Protein AF-A0A822Y7L5-F1 (afdb_monomer_lite)

Secondary structure (DSSP, 8-state):
----TTB--TT-SS--HHHHHHHHHHHHH-TT-HHHHHHHHHHHHHHHHHHHTTPPP-B-

Radius of gyration: 12.11 Å; chains: 1; bounding box: 29×20×29 Å

InterPro domains:
  IPR002020 Citrate synthase [PF00285] (2-53)
  IPR002020 Citrate synthase [PTHR11739] (2-56)
  IPR016143 Citrate synthase-like, small alpha subdomain [G3DSA:1.10.230.10] (2-56)
  IPR019810 Citrate synthase active site [PS00480] (6-18)
  IPR036969 Citrate synthase superfamily [SSF48256] (2-55)

pLDDT: mean 75.65, std 11.79, range [49.38, 89.19]

Foldseek 3Di:
DDDDPQWFPQPDQDEDVVVVVVLVVCVVPPVPDPVNVVVVVCVVPVVVVCVVVVGGTYRD

Structure (mmCIF, N/CA/C/O backbone):
data_AF-A0A822Y7L5-F1
#
_entry.id   AF-A0A822Y7L5-F1
#
loop_
_atom_site.group_PDB
_atom_site.id
_atom_site.type_symbol
_atom_site.label_atom_id
_atom_site.label_alt_id
_atom_site.label_comp_id
_atom_site.label_asym_id
_atom_site.label_entity_id
_atom_site.label_seq_id
_atom_site.pdbx_PDB_ins_code
_atom_site.Cartn_x
_atom_site.Cartn_y
_atom_site.Cartn_z
_atom_site.occupancy
_atom_site.B_iso_or_equiv
_atom_site.auth_seq_id
_atom_site.auth_comp_id
_atom_site.auth_asym_id
_atom_site.auth_atom_id
_atom_site.pdbx_PDB_model_num
ATOM 1 N N . MET A 1 1 ? -13.637 -12.890 14.544 1.00 49.38 1 MET A N 1
ATOM 2 C CA . MET A 1 1 ? -13.669 -11.699 13.668 1.00 49.38 1 MET A CA 1
ATOM 3 C C . MET A 1 1 ? -12.596 -11.888 12.612 1.00 49.38 1 MET A C 1
ATOM 5 O O . MET A 1 1 ? -11.433 -11.968 12.983 1.00 49.38 1 MET A O 1
ATOM 9 N N . GLN A 1 2 ? -12.962 -12.061 11.340 1.00 58.91 2 GLN A N 1
ATOM 10 C CA . GLN A 1 2 ? -11.960 -12.088 10.274 1.00 58.91 2 GLN A CA 1
ATOM 11 C C . GLN A 1 2 ? -11.352 -10.691 10.156 1.00 58.91 2 GLN A C 1
ATOM 13 O O . GLN A 1 2 ? -12.067 -9.693 10.057 1.00 58.91 2 GLN A O 1
ATOM 18 N N . VAL A 1 3 ? -10.031 -10.628 10.255 1.00 59.97 3 VAL A N 1
ATOM 19 C CA . VAL A 1 3 ? -9.239 -9.410 10.110 1.00 59.97 3 VAL A CA 1
ATOM 20 C C . VAL A 1 3 ? -8.341 -9.591 8.902 1.00 59.97 3 VAL A C 1
ATOM 22 O O . VAL A 1 3 ? -7.841 -10.690 8.667 1.00 59.97 3 VAL A O 1
ATOM 25 N N . VAL A 1 4 ? -8.168 -8.529 8.121 1.00 66.06 4 VAL A N 1
ATOM 26 C CA . VAL A 1 4 ? -7.205 -8.540 7.022 1.00 66.06 4 VAL A CA 1
ATOM 27 C C . VAL A 1 4 ? -5.810 -8.478 7.656 1.00 66.06 4 VAL A C 1
ATOM 29 O O . VAL A 1 4 ? -5.527 -7.509 8.367 1.00 66.06 4 VAL A O 1
ATOM 32 N N . PRO A 1 5 ? -4.947 -9.493 7.459 1.00 66.75 5 PRO A N 1
ATOM 33 C CA . PRO A 1 5 ? -3.587 -9.470 7.982 1.00 66.75 5 PRO A CA 1
ATOM 34 C C . PRO A 1 5 ? -2.852 -8.232 7.466 1.00 66.75 5 PRO A C 1
ATOM 36 O O . PRO A 1 5 ? -2.969 -7.881 6.293 1.00 66.75 5 PRO A O 1
ATOM 39 N N . GLY A 1 6 ? -2.129 -7.548 8.348 1.00 66.75 6 GLY A N 1
ATOM 40 C CA . GLY A 1 6 ? -1.414 -6.322 8.003 1.00 66.75 6 GLY A CA 1
ATOM 41 C C . GLY A 1 6 ? -2.244 -5.042 8.076 1.0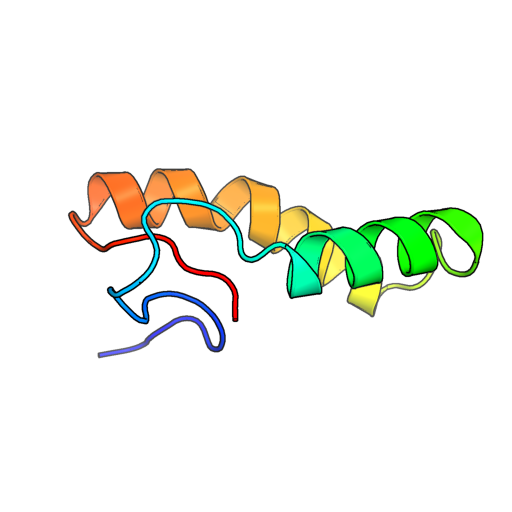0 66.75 6 GLY A C 1
ATOM 42 O O . GLY A 1 6 ? -1.641 -3.991 7.973 1.00 66.75 6 GLY A O 1
ATOM 43 N N . TYR A 1 7 ? -3.562 -5.082 8.323 1.00 66.94 7 TYR A N 1
ATOM 44 C CA . TYR A 1 7 ? -4.394 -3.885 8.518 1.00 66.94 7 TYR A CA 1
ATOM 45 C C . TYR A 1 7 ? -4.984 -3.833 9.935 1.00 66.94 7 TYR A C 1
ATOM 47 O O . TYR A 1 7 ? -5.502 -4.830 10.435 1.00 66.94 7 TYR A O 1
ATOM 55 N N . GLY A 1 8 ? -4.984 -2.656 10.572 1.00 62.09 8 GLY A N 1
ATOM 56 C CA . GLY A 1 8 ? -5.777 -2.423 11.791 1.00 62.09 8 GLY A CA 1
ATOM 57 C C . GLY A 1 8 ? -5.008 -2.288 13.106 1.00 62.09 8 GLY A C 1
ATOM 58 O O . GLY A 1 8 ? -5.637 -2.264 14.162 1.00 62.09 8 GLY A O 1
ATOM 59 N N . HIS A 1 9 ? -3.677 -2.158 13.080 1.00 62.78 9 HIS A N 1
ATOM 60 C CA . HIS A 1 9 ? -2.924 -1.749 14.271 1.00 62.78 9 HIS A CA 1
ATOM 61 C C . 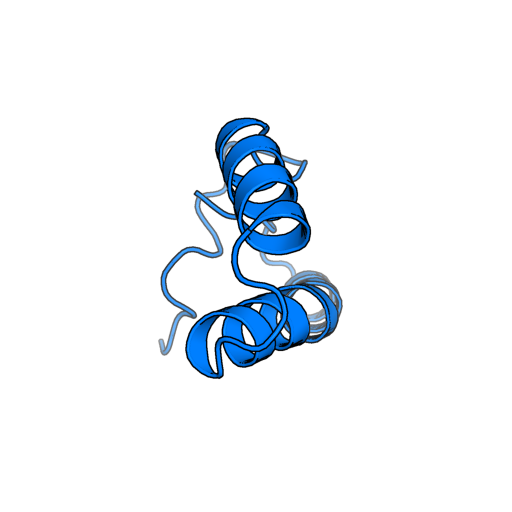HIS A 1 9 ? -3.126 -0.245 14.502 1.00 62.78 9 HIS A C 1
ATOM 63 O O . HIS A 1 9 ? -2.468 0.584 13.884 1.00 62.78 9 HIS A O 1
ATOM 69 N N . GLY A 1 10 ? -4.090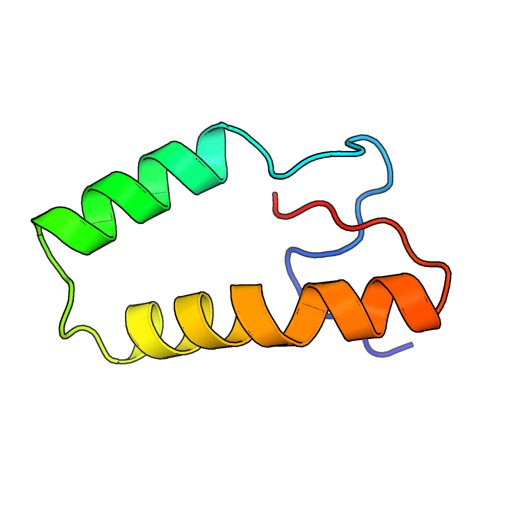 0.106 15.358 1.00 52.34 10 GLY A N 1
ATOM 70 C CA . GLY A 1 10 ? -4.644 1.456 15.558 1.00 52.34 10 GLY A CA 1
ATOM 71 C C . GLY A 1 10 ? -3.715 2.524 16.150 1.00 52.34 10 GLY A C 1
ATOM 72 O O . GLY A 1 10 ? -4.188 3.409 16.857 1.00 52.34 10 GLY A O 1
ATOM 73 N N . VAL A 1 11 ? -2.414 2.454 15.880 1.00 53.34 11 VAL A N 1
ATOM 74 C CA . VAL A 1 11 ? -1.413 3.418 16.349 1.00 53.34 11 VAL A CA 1
ATOM 75 C C . VAL A 1 11 ? -1.118 4.482 15.286 1.00 53.34 11 VAL A C 1
ATOM 77 O O . VAL A 1 11 ? -0.962 5.654 15.625 1.00 53.34 11 VAL A O 1
ATOM 80 N N . LEU A 1 12 ? -1.099 4.121 13.997 1.00 57.81 12 LEU A N 1
ATOM 81 C CA . LEU A 1 12 ? -0.823 5.058 12.904 1.00 57.81 12 LEU A CA 1
ATOM 82 C C . LEU A 1 12 ? -2.113 5.463 12.182 1.00 57.81 12 LEU A C 1
ATOM 84 O O . LEU A 1 12 ? -2.929 4.629 11.809 1.00 57.81 12 LEU A O 1
ATOM 88 N N . ARG A 1 13 ? -2.285 6.775 11.975 1.00 62.38 13 ARG A N 1
ATOM 89 C CA . ARG A 1 13 ? -3.409 7.374 11.222 1.00 62.38 13 ARG A CA 1
ATOM 90 C C . ARG A 1 13 ? -3.131 7.495 9.718 1.00 62.38 13 ARG A C 1
ATOM 92 O O . ARG A 1 13 ? -3.940 8.054 8.984 1.00 62.38 13 ARG A O 1
ATOM 99 N N . LYS A 1 14 ? -1.947 7.063 9.283 1.00 67.25 14 LYS A N 1
ATOM 100 C CA . LYS A 1 14 ? -1.433 7.157 7.915 1.00 67.25 14 LYS A CA 1
ATOM 101 C C . LYS A 1 14 ? -0.733 5.848 7.563 1.00 67.25 14 LYS A C 1
ATOM 103 O O . LYS A 1 14 ? -0.311 5.123 8.460 1.00 67.25 14 LYS A O 1
ATOM 108 N N . THR A 1 15 ? -0.595 5.580 6.268 1.00 68.06 15 THR A N 1
ATOM 109 C CA . THR A 1 15 ? 0.198 4.460 5.752 1.00 68.06 15 THR A CA 1
ATOM 110 C C . THR A 1 15 ? 1.616 4.507 6.319 1.00 68.06 15 THR A C 1
ATOM 112 O O . THR A 1 15 ? 2.233 5.575 6.337 1.00 68.06 15 THR A O 1
ATOM 115 N N . ASP A 1 16 ? 2.120 3.370 6.799 1.00 78.00 16 ASP A N 1
ATOM 116 C CA . ASP A 1 16 ? 3.459 3.291 7.374 1.00 78.00 16 ASP A CA 1
ATOM 117 C C . ASP A 1 16 ? 4.518 3.599 6.296 1.00 78.00 16 ASP A C 1
ATOM 119 O O . ASP A 1 16 ? 4.470 3.019 5.205 1.00 78.00 16 ASP A O 1
ATOM 123 N N . PRO A 1 17 ? 5.485 4.496 6.565 1.00 79.31 17 PRO A N 1
ATOM 124 C CA . PRO A 1 17 ? 6.544 4.816 5.609 1.00 79.31 17 PRO A CA 1
ATOM 125 C C . PRO A 1 17 ? 7.357 3.585 5.172 1.00 79.31 17 PRO A C 1
ATOM 127 O O . PRO A 1 17 ? 7.846 3.549 4.044 1.00 79.31 17 PRO A O 1
ATOM 130 N N . ARG A 1 18 ? 7.458 2.544 6.008 1.00 83.38 18 ARG A N 1
ATOM 131 C CA . ARG A 1 18 ? 8.137 1.278 5.686 1.00 83.38 18 ARG A CA 1
ATOM 132 C C . ARG A 1 18 ? 7.417 0.504 4.582 1.00 83.38 18 ARG A C 1
ATOM 134 O O . ARG A 1 18 ? 8.084 -0.133 3.766 1.00 83.38 18 ARG A O 1
ATOM 141 N N . TYR A 1 19 ? 6.086 0.571 4.531 1.00 82.94 19 TYR A N 1
ATOM 142 C CA . TYR A 1 19 ? 5.303 -0.015 3.441 1.00 82.94 19 TYR A CA 1
ATOM 143 C C . TYR A 1 19 ? 5.511 0.765 2.139 1.00 82.94 19 TYR A C 1
ATOM 145 O O . TYR A 1 19 ? 5.702 0.166 1.081 1.00 82.94 19 TYR A O 1
ATOM 153 N N . THR A 1 20 ? 5.544 2.099 2.209 1.00 82.81 20 THR A N 1
ATOM 154 C CA . THR A 1 20 ? 5.768 2.958 1.035 1.00 82.81 20 THR A CA 1
ATOM 155 C C . THR A 1 20 ? 7.114 2.665 0.373 1.00 82.81 20 THR A C 1
ATOM 157 O O . THR A 1 20 ? 7.154 2.442 -0.835 1.00 82.81 20 THR A O 1
ATOM 160 N N . CYS A 1 21 ? 8.194 2.545 1.154 1.00 86.44 21 CYS A N 1
ATOM 161 C CA . CYS A 1 21 ? 9.516 2.186 0.629 1.00 86.44 21 CYS A CA 1
ATOM 162 C C . CYS A 1 21 ? 9.519 0.818 -0.078 1.00 86.44 21 CYS A C 1
ATOM 164 O O . CYS A 1 21 ? 10.103 0.673 -1.152 1.00 86.44 21 CYS A O 1
ATOM 166 N N . GLN A 1 22 ? 8.846 -0.186 0.496 1.00 85.06 22 GLN A N 1
ATOM 167 C CA . GLN A 1 22 ? 8.747 -1.523 -0.104 1.00 85.06 22 GLN A CA 1
ATOM 168 C C . GLN A 1 22 ? 7.928 -1.508 -1.397 1.00 85.06 22 GLN A C 1
ATOM 170 O O . GLN A 1 22 ? 8.308 -2.143 -2.381 1.00 85.06 22 GLN A O 1
ATOM 175 N N . ARG A 1 23 ? 6.836 -0.739 -1.428 1.00 85.44 23 ARG A N 1
ATOM 176 C CA . ARG A 1 23 ? 6.013 -0.565 -2.626 1.00 85.44 23 ARG A CA 1
ATOM 177 C C . ARG A 1 23 ? 6.787 0.126 -3.746 1.00 85.44 23 ARG A C 1
ATOM 179 O O . ARG A 1 23 ? 6.707 -0.313 -4.886 1.00 85.44 23 ARG A O 1
ATOM 186 N N . GLU A 1 24 ? 7.541 1.178 -3.442 1.00 88.06 24 GLU A N 1
ATOM 187 C CA . GLU A 1 24 ? 8.367 1.878 -4.433 1.00 88.06 24 GLU A CA 1
ATOM 188 C C . GLU A 1 24 ? 9.457 0.980 -5.025 1.00 88.06 24 GLU A C 1
ATOM 190 O O . GLU A 1 24 ? 9.726 1.047 -6.225 1.00 88.06 24 GLU A O 1
ATOM 195 N N . PHE A 1 25 ? 10.062 0.117 -4.207 1.00 88.56 25 PHE A N 1
ATOM 196 C CA . PHE A 1 25 ? 11.024 -0.878 -4.675 1.00 88.56 25 PHE A CA 1
ATOM 197 C C . PHE A 1 25 ? 10.359 -1.924 -5.582 1.00 88.56 25 PHE A C 1
ATOM 199 O O . PHE A 1 25 ? 10.843 -2.188 -6.683 1.00 88.56 25 PHE A O 1
ATOM 206 N N . ALA A 1 26 ? 9.215 -2.471 -5.161 1.00 86.25 26 ALA A N 1
ATOM 207 C CA . ALA A 1 26 ? 8.472 -3.463 -5.934 1.00 86.25 26 ALA A CA 1
ATOM 208 C C . ALA A 1 26 ? 7.965 -2.901 -7.274 1.00 86.25 26 ALA A C 1
ATOM 210 O O . ALA A 1 26 ? 8.075 -3.572 -8.293 1.00 86.25 26 ALA A O 1
ATOM 211 N N . LEU A 1 27 ? 7.523 -1.639 -7.318 1.00 86.38 27 LEU A N 1
ATOM 212 C CA . LEU A 1 27 ? 7.129 -0.971 -8.566 1.00 86.38 27 LEU A CA 1
ATOM 213 C C . LEU A 1 27 ? 8.288 -0.819 -9.559 1.00 86.38 27 LEU A C 1
ATOM 215 O O . LEU A 1 27 ? 8.066 -0.865 -10.766 1.00 86.38 27 LEU A O 1
ATOM 219 N N . LYS A 1 28 ? 9.514 -0.617 -9.066 1.00 89.19 28 LYS A N 1
ATOM 220 C CA . LYS A 1 28 ? 10.700 -0.406 -9.911 1.00 89.19 28 LYS A CA 1
ATOM 221 C C . LYS A 1 28 ? 11.320 -1.701 -10.423 1.00 89.19 28 LYS A C 1
ATOM 223 O O . LYS A 1 28 ? 11.971 -1.677 -11.463 1.00 89.19 28 LYS A O 1
ATOM 228 N N . HIS A 1 29 ? 11.183 -2.799 -9.685 1.00 87.06 29 HIS A N 1
ATOM 229 C CA . HIS A 1 29 ? 11.910 -4.035 -9.984 1.00 87.06 29 HIS A CA 1
ATOM 230 C C . HIS A 1 29 ? 11.016 -5.235 -10.287 1.00 87.06 29 HIS A C 1
ATOM 232 O O . HIS A 1 29 ? 11.474 -6.160 -10.950 1.00 87.06 29 HIS A O 1
ATOM 238 N N . LEU A 1 30 ? 9.772 -5.244 -9.804 1.00 84.62 30 LEU A N 1
ATOM 239 C CA . LEU A 1 30 ? 8.878 -6.405 -9.833 1.00 84.62 30 LEU A CA 1
ATOM 240 C C . LEU A 1 30 ? 7.403 -6.004 -10.096 1.00 84.62 30 LEU A C 1
ATOM 242 O O . LEU A 1 30 ? 6.516 -6.438 -9.358 1.00 84.62 30 LEU A O 1
ATOM 246 N N . PRO A 1 31 ? 7.095 -5.170 -11.113 1.00 82.88 31 PRO A N 1
ATOM 247 C CA . PRO A 1 31 ? 5.725 -4.699 -11.342 1.00 82.88 31 PRO A CA 1
ATOM 248 C C . PRO A 1 31 ? 4.765 -5.808 -11.809 1.00 82.88 31 PRO A C 1
ATOM 250 O O . PRO A 1 31 ? 3.567 -5.751 -11.525 1.00 82.88 31 PRO A O 1
ATOM 253 N N . ASP A 1 32 ? 5.286 -6.826 -12.496 1.00 86.06 32 ASP A N 1
ATOM 254 C CA . ASP A 1 32 ? 4.495 -7.916 -13.080 1.00 86.06 32 ASP A CA 1
ATOM 255 C C . ASP A 1 32 ? 4.295 -9.107 -12.134 1.00 86.06 32 ASP A C 1
ATOM 257 O O . ASP A 1 32 ? 3.666 -10.098 -12.507 1.00 86.06 32 ASP A O 1
ATOM 261 N N . ASP A 1 33 ? 4.808 -9.028 -10.903 1.00 88.81 33 ASP A N 1
ATOM 262 C CA . ASP A 1 33 ? 4.631 -10.106 -9.940 1.00 88.81 33 ASP A CA 1
ATOM 263 C C . ASP A 1 33 ? 3.150 -10.209 -9.502 1.00 88.81 33 ASP A C 1
ATOM 265 O O . ASP A 1 33 ? 2.552 -9.224 -9.044 1.00 88.81 33 ASP A O 1
ATOM 269 N N . PRO A 1 34 ? 2.519 -11.390 -9.623 1.00 87.56 34 PRO A N 1
ATOM 270 C CA . PRO A 1 34 ? 1.099 -11.557 -9.325 1.00 87.56 34 PRO A CA 1
ATOM 271 C C . PRO A 1 34 ? 0.764 -11.332 -7.842 1.00 87.56 34 PRO A C 1
ATOM 273 O O . PRO A 1 34 ? -0.350 -10.900 -7.529 1.00 87.56 34 PRO A O 1
ATOM 276 N N . LEU A 1 35 ? 1.705 -11.573 -6.919 1.00 84.94 35 LEU A N 1
ATOM 277 C CA . LEU A 1 35 ? 1.512 -11.275 -5.498 1.00 84.94 35 LEU A CA 1
ATOM 278 C C . LEU A 1 35 ? 1.575 -9.766 -5.260 1.00 84.94 35 LEU A C 1
ATOM 280 O O . LEU A 1 35 ? 0.740 -9.231 -4.528 1.00 84.94 35 LEU A O 1
ATOM 284 N N . PHE A 1 36 ? 2.495 -9.058 -5.919 1.00 86.19 36 PHE A N 1
ATOM 285 C CA . PHE A 1 36 ? 2.552 -7.598 -5.851 1.00 86.19 36 PHE A CA 1
ATOM 286 C C . PHE A 1 36 ? 1.265 -6.948 -6.380 1.00 86.19 36 PHE A C 1
ATOM 288 O O . PHE A 1 36 ? 0.706 -6.058 -5.732 1.00 86.19 36 PHE A O 1
ATOM 295 N N . GLN A 1 37 ? 0.728 -7.433 -7.501 1.00 87.38 37 GLN A N 1
ATOM 296 C CA . GLN A 1 37 ? -0.546 -6.946 -8.035 1.00 87.38 37 GLN A CA 1
ATOM 297 C C . GLN A 1 37 ? -1.712 -7.176 -7.065 1.00 87.38 37 GLN A C 1
ATOM 299 O O . GLN A 1 37 ? -2.570 -6.301 -6.914 1.00 87.38 37 GLN A O 1
ATOM 304 N N . LEU A 1 38 ? -1.744 -8.324 -6.379 1.00 87.31 38 LEU A N 1
ATOM 305 C CA . LEU A 1 38 ? -2.747 -8.613 -5.354 1.00 87.31 38 LEU A CA 1
ATOM 306 C C . LEU A 1 38 ? -2.642 -7.635 -4.176 1.00 87.31 38 LEU A C 1
ATOM 308 O O . LEU A 1 38 ? -3.650 -7.062 -3.761 1.00 87.31 38 LEU A O 1
ATOM 312 N N . VAL A 1 39 ? -1.430 -7.401 -3.668 1.00 85.00 39 VAL A N 1
ATOM 313 C CA . VAL A 1 39 ? -1.173 -6.457 -2.567 1.00 85.00 39 VAL A CA 1
ATOM 314 C C . VAL A 1 39 ? -1.525 -5.022 -2.973 1.00 85.00 39 VAL A C 1
ATOM 316 O O . VAL A 1 39 ? -2.150 -4.298 -2.196 1.00 85.00 39 VAL A O 1
ATOM 319 N N . SER A 1 40 ? -1.210 -4.620 -4.207 1.00 86.00 40 SER A N 1
ATOM 320 C CA . SER A 1 40 ? -1.565 -3.302 -4.743 1.00 86.00 40 SER A CA 1
ATOM 321 C C . SER A 1 40 ? -3.082 -3.101 -4.805 1.00 86.00 40 SER A C 1
ATOM 323 O O . SER A 1 40 ? -3.583 -2.079 -4.338 1.00 86.00 40 SER A O 1
ATOM 325 N N . LYS A 1 41 ? -3.829 -4.104 -5.289 1.00 86.81 41 LYS A N 1
ATOM 326 C CA . LYS A 1 41 ? -5.302 -4.078 -5.316 1.00 86.81 41 LYS A CA 1
ATOM 327 C C . LYS A 1 41 ? -5.905 -4.045 -3.910 1.00 86.81 41 LYS A C 1
ATOM 329 O O . LYS A 1 41 ? -6.849 -3.298 -3.663 1.00 86.81 41 LYS A O 1
ATOM 334 N N . LEU A 1 42 ? -5.349 -4.808 -2.964 1.00 84.38 42 LEU A N 1
ATOM 335 C CA . LEU A 1 42 ? -5.778 -4.764 -1.562 1.00 84.38 42 LEU A CA 1
ATOM 336 C C . LEU A 1 42 ? -5.589 -3.368 -0.962 1.00 84.38 42 LEU A C 1
ATOM 338 O O . LEU A 1 42 ? -6.476 -2.884 -0.266 1.00 84.38 42 LEU A O 1
ATOM 342 N N . TYR A 1 43 ? -4.481 -2.696 -1.277 1.00 83.19 43 TYR A N 1
ATOM 343 C CA . TYR A 1 43 ? -4.235 -1.329 -0.821 1.00 83.19 43 TYR A CA 1
ATOM 344 C C . TYR A 1 43 ? -5.268 -0.317 -1.331 1.00 83.19 43 TYR A C 1
ATOM 346 O O . TYR A 1 43 ? -5.517 0.670 -0.653 1.00 83.19 43 TYR A O 1
ATOM 354 N N . GLU A 1 44 ? -5.887 -0.538 -2.488 1.00 83.81 44 GLU A N 1
ATOM 355 C CA . GLU A 1 44 ? -6.931 0.355 -3.013 1.00 83.81 44 GLU A CA 1
ATOM 356 C C . GLU A 1 44 ? -8.317 0.040 -2.434 1.00 83.81 44 GLU A C 1
ATOM 358 O O . GLU A 1 44 ? -9.087 0.949 -2.122 1.00 83.81 44 GLU A O 1
ATOM 363 N N . VAL A 1 45 ? -8.633 -1.244 -2.245 1.00 85.25 45 VAL A N 1
ATOM 364 C CA . VAL A 1 45 ? -9.979 -1.702 -1.859 1.00 85.25 45 VAL A CA 1
ATOM 365 C C . VAL A 1 45 ? -10.192 -1.723 -0.343 1.00 85.25 45 VAL A C 1
ATOM 367 O O . VAL A 1 45 ? -11.287 -1.440 0.140 1.00 85.25 45 VAL A O 1
ATOM 370 N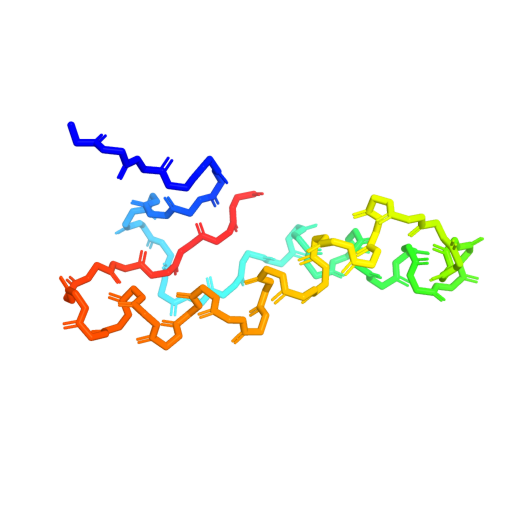 N . VAL A 1 46 ? -9.166 -2.057 0.439 1.00 82.75 46 VAL A N 1
ATOM 371 C CA . VAL A 1 46 ? -9.298 -2.255 1.890 1.00 82.75 46 VAL A CA 1
ATOM 372 C C . VAL A 1 46 ? -9.489 -0.940 2.671 1.00 82.75 46 VAL A C 1
ATOM 374 O O . VAL A 1 46 ? -10.327 -0.927 3.577 1.00 82.75 46 VAL A O 1
ATOM 377 N N . PRO A 1 47 ? -8.811 0.185 2.354 1.00 79.94 47 PRO A N 1
ATOM 378 C CA . PRO A 1 47 ? -9.004 1.443 3.077 1.00 79.94 47 PRO A CA 1
ATOM 379 C C . PRO A 1 47 ? -10.449 1.969 3.138 1.00 79.94 47 PRO A C 1
ATOM 381 O O . PRO A 1 47 ? -10.917 2.263 4.244 1.00 79.94 47 PRO A O 1
ATOM 384 N N . PRO A 1 48 ? -11.205 2.073 2.026 1.00 81.12 48 PRO A N 1
ATOM 385 C CA . PRO A 1 48 ? -12.577 2.573 2.092 1.00 81.12 48 PRO A CA 1
ATOM 386 C C . PRO A 1 48 ? -13.483 1.658 2.929 1.00 81.12 48 PRO A C 1
ATOM 388 O O . PRO A 1 48 ? -14.297 2.156 3.705 1.00 81.12 48 PRO A O 1
ATOM 391 N N . ILE A 1 49 ? -13.283 0.337 2.864 1.00 82.62 49 ILE A N 1
ATOM 392 C CA . ILE A 1 49 ? -14.052 -0.643 3.6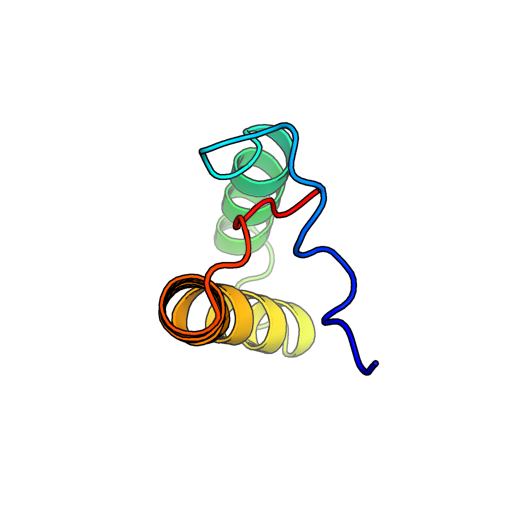47 1.00 82.62 49 ILE A CA 1
ATOM 393 C C . ILE A 1 49 ? -13.754 -0.503 5.145 1.00 82.62 49 ILE A C 1
ATOM 395 O O . ILE A 1 49 ? -14.669 -0.473 5.966 1.00 82.62 49 ILE A O 1
ATOM 399 N N . LEU A 1 50 ? -12.479 -0.382 5.527 1.00 75.31 50 LEU A N 1
ATOM 400 C CA . LEU A 1 50 ? -12.099 -0.202 6.931 1.00 75.31 50 LEU A CA 1
ATOM 401 C C . LEU A 1 50 ? -12.599 1.128 7.496 1.00 75.31 50 LEU A C 1
ATOM 403 O O . LEU A 1 50 ? -13.061 1.164 8.636 1.00 75.31 50 LEU A O 1
ATOM 407 N N . THR A 1 51 ? -12.578 2.183 6.680 1.00 75.94 51 THR A N 1
ATOM 408 C CA . THR A 1 51 ? -13.123 3.497 7.044 1.00 75.94 51 THR A CA 1
ATOM 409 C C . THR A 1 51 ? -14.629 3.415 7.297 1.00 75.94 51 THR A C 1
ATOM 411 O O . THR A 1 51 ? -15.103 3.925 8.309 1.00 75.94 51 THR A O 1
ATOM 414 N N . GLN A 1 5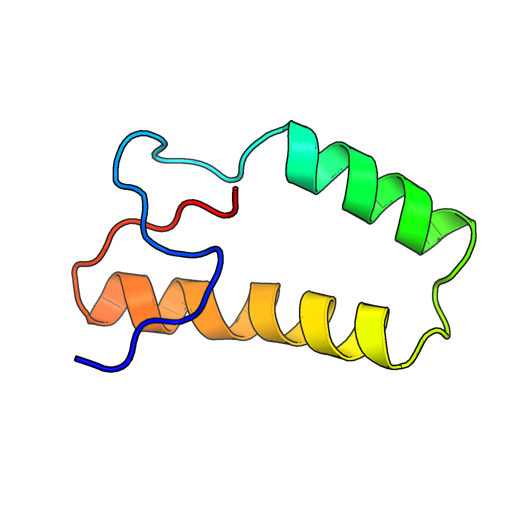2 ? -15.381 2.714 6.439 1.00 78.50 52 GLN A N 1
ATOM 415 C CA . GLN A 1 52 ? -16.818 2.472 6.633 1.00 78.50 52 GLN A CA 1
ATOM 416 C C . GLN A 1 52 ? -17.121 1.640 7.888 1.00 78.50 52 GLN A C 1
ATOM 418 O O . GLN A 1 52 ? -18.117 1.881 8.563 1.00 78.50 52 GLN A O 1
ATOM 423 N N . LEU A 1 53 ? -16.251 0.688 8.231 1.00 76.00 53 LEU A N 1
ATOM 424 C CA . LEU A 1 53 ? -16.369 -0.145 9.433 1.00 76.00 53 LEU A CA 1
ATOM 425 C C . LEU A 1 53 ? -15.889 0.558 10.718 1.00 76.00 53 LEU A C 1
ATOM 427 O O . LEU A 1 53 ? -15.887 -0.066 11.781 1.00 76.00 53 LEU A O 1
ATOM 431 N N . GLY A 1 54 ? -15.447 1.819 10.639 1.00 66.69 54 GLY A N 1
ATOM 432 C CA . GLY A 1 54 ? -14.930 2.581 11.781 1.00 66.69 54 GLY A CA 1
ATOM 433 C C . GLY A 1 54 ? -13.598 2.057 12.333 1.00 66.69 54 GLY A C 1
ATOM 434 O O . GLY A 1 54 ? -13.249 2.345 13.477 1.00 66.69 54 GLY A O 1
ATOM 435 N N . LYS A 1 55 ? -12.852 1.267 11.549 1.00 66.44 55 LYS A N 1
ATOM 436 C CA . LYS A 1 55 ? -11.550 0.703 11.932 1.00 66.44 55 LYS A CA 1
ATOM 437 C C . LYS A 1 55 ? -10.408 1.520 11.334 1.00 66.44 55 LYS A C 1
ATOM 439 O O . LYS A 1 55 ? -10.461 1.953 10.188 1.00 66.44 55 LYS A O 1
ATOM 444 N N . VAL A 1 56 ? -9.345 1.702 12.116 1.00 61.31 56 VAL A N 1
ATOM 445 C CA . VAL A 1 56 ? -8.166 2.478 11.705 1.00 61.31 56 VAL A CA 1
ATOM 446 C C . VAL A 1 56 ? -7.367 1.716 10.643 1.00 61.31 56 VAL A C 1
ATOM 448 O O . VAL A 1 56 ? -7.075 0.533 10.807 1.00 61.31 56 VAL A O 1
ATOM 451 N N . ILE A 1 57 ? -6.981 2.401 9.567 1.00 62.03 57 ILE A N 1
ATOM 452 C CA . ILE A 1 57 ? -6.067 1.879 8.547 1.00 62.03 57 ILE A CA 1
ATOM 453 C C . ILE A 1 57 ? -4.633 2.051 9.039 1.00 62.03 57 ILE A C 1
ATOM 455 O O . ILE A 1 57 ? -4.156 3.169 9.194 1.00 62.03 57 ILE A O 1
ATOM 459 N N . CYS A 1 58 ? -3.934 0.938 9.224 1.00 54.12 58 CYS A N 1
ATOM 460 C CA . CYS A 1 58 ? -2.488 0.913 9.398 1.00 54.12 58 CYS A CA 1
ATOM 461 C C . CYS A 1 58 ? -1.978 -0.319 8.658 1.00 54.12 58 CYS A C 1
ATOM 463 O O . CYS A 1 58 ? -2.208 -1.419 9.156 1.00 54.12 58 CYS A O 1
ATOM 465 N N . LEU A 1 59 ? -1.361 -0.135 7.482 1.00 61.12 59 LEU A N 1
ATOM 466 C CA . LEU A 1 59 ? -0.507 -1.171 6.894 1.00 61.12 59 LEU A CA 1
ATOM 467 C C . LEU A 1 59 ? 0.807 -1.196 7.666 1.00 61.12 59 LEU A C 1
ATOM 469 O O . LEU A 1 59 ? 1.475 -0.167 7.689 1.00 61.12 59 LEU A O 1
ATOM 473 N N . LEU A 1 60 ? 1.137 -2.320 8.304 1.00 55.38 60 LEU A N 1
ATOM 474 C CA . LEU A 1 60 ? 2.425 -2.528 8.983 1.00 55.38 60 LEU A CA 1
ATOM 475 C C . LEU A 1 60 ? 3.540 -2.990 8.047 1.00 55.38 60 LEU A C 1
ATOM 477 O O . LEU A 1 60 ? 3.228 -3.680 7.052 1.00 55.38 60 LEU A O 1
#

Organism: Nelumbo nucifera (NCBI:txid4432)

Sequence (60 aa):
MQVVPGYGHGVLRKTDPRYTCQREFALKHLPDDPLFQLVSKLYEVVPPILTQLGKVICLL